Protein AF-A0A6L6LVX8-F1 (afdb_monomer)

Solvent-accessible surface area (backbone atoms only — not comparable to full-atom values): 6016 Å² total; per-residue (Å²): 134,91,86,81,83,89,82,77,94,57,71,46,79,44,83,32,92,91,44,80,45,81,44,45,68,70,41,62,38,34,38,32,33,71,98,57,55,35,41,45,28,31,28,74,44,80,58,96,63,33,35,34,30,42,29,83,90,42,101,53,65,44,79,44,50,58,94,37,55,61,38,75,38,85,58,87,64,86,96,63,67,55,66,52,93,54,71,72,57,55,65,60,62,79,76,113

Organism: NCBI:txid1550024

Mean predicted aligned error: 9.05 Å

Nearest PDB structures (foldseek):
  6kco-assembly3_E  TM=7.220E-01  e=4.877E-02  Drosophila melanogaster
  8a3y-assembly1_Z  TM=5.932E-01  e=6.166E-02  Homo sapiens
  1b7t-assembly1_A  TM=6.328E-01  e=1.991E-01  Argopecten irradians
  1dfl-assembly2_B  TM=6.117E-01  e=1.670E-01  Argopecten irradians
  2w4t-assembly1_C  TM=6.100E-01  e=1.670E-01  Argopecten irradians

Sequence (96 aa):
MLNYKLVVERTLHIETPRGLALLSVGDEVFLKLHGYGWLFGTIIAFGHDTMLVAGHDLDKSKRVAYRWITDVRDTAPDGETWNKVGDVEQAAKENQ

Secondary structure (DSSP, 8-state):
----------PEEEEETTEEEEE-TT-EEEEEETTS-EEEEEEEEE-SSEEEEEETT-SSPEEEEGGGEEEEESSPPTTPPBS-TTHHHHHHHTT-

Foldseek 3Di:
DDDDDDDDFDWDWAQEPVGIDTDTQQAWKWFDFAVDFIFTFGFHDDDPQWTWGDGPPDPGIDIGGSVGTHDMDSDDDPPGDHPDDPVVVVVVVVVD

Radius of gyration: 14.43 Å; Cα contacts (8 Å, |Δi|>4): 157; chains: 1; bounding box: 41×38×38 Å

pLDDT: mean 76.87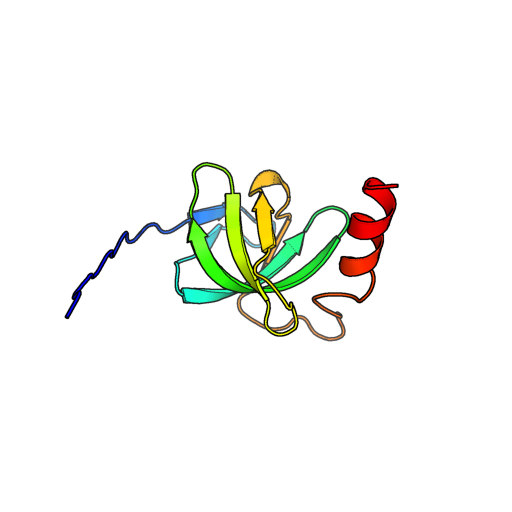, std 17.45, range [30.55, 92.38]

Structure (mmCIF, N/CA/C/O backbone):
data_AF-A0A6L6LVX8-F1
#
_entry.id   AF-A0A6L6LVX8-F1
#
loop_
_atom_site.group_PDB
_atom_site.id
_atom_site.type_symbol
_atom_site.label_atom_id
_atom_site.label_alt_id
_atom_site.label_comp_id
_atom_site.label_asym_id
_atom_site.label_entity_id
_atom_site.label_seq_id
_atom_site.pdbx_PDB_ins_code
_atom_site.Cartn_x
_atom_site.Cartn_y
_atom_site.Cartn_z
_atom_site.occupancy
_atom_site.B_iso_or_equiv
_atom_site.auth_seq_id
_atom_site.auth_comp_id
_atom_site.auth_asym_id
_atom_site.auth_atom_id
_atom_site.pdbx_PDB_model_num
ATOM 1 N N . MET A 1 1 ? 9.860 -18.794 -26.634 1.00 41.22 1 MET A N 1
ATOM 2 C CA . MET A 1 1 ? 8.855 -17.763 -26.301 1.00 41.22 1 MET A CA 1
ATOM 3 C C . MET A 1 1 ? 8.152 -18.227 -25.037 1.00 41.22 1 MET A C 1
ATOM 5 O O . MET A 1 1 ? 7.481 -19.249 -25.096 1.00 41.22 1 MET A O 1
ATOM 9 N N . LEU A 1 2 ? 8.398 -17.593 -23.888 1.00 30.55 2 LEU A N 1
ATOM 10 C CA . LEU A 1 2 ? 7.694 -17.950 -22.654 1.00 30.55 2 LEU A C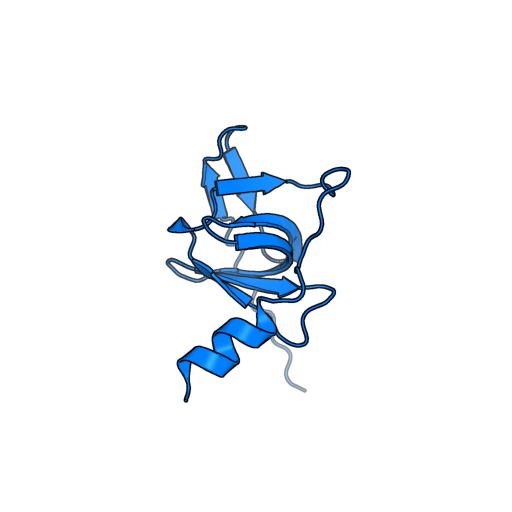A 1
ATOM 11 C C . LEU A 1 2 ? 6.379 -17.165 -22.621 1.00 30.55 2 LEU A C 1
ATOM 13 O O . LEU A 1 2 ? 6.402 -15.949 -22.479 1.00 30.55 2 LEU A O 1
ATOM 17 N N . ASN A 1 3 ? 5.257 -17.864 -22.778 1.00 43.53 3 ASN A N 1
ATOM 18 C CA . ASN A 1 3 ? 3.936 -17.329 -22.473 1.00 43.53 3 ASN A CA 1
ATOM 19 C C . ASN A 1 3 ? 3.566 -17.802 -21.072 1.00 43.53 3 ASN A C 1
ATOM 21 O O . ASN A 1 3 ? 3.358 -18.993 -20.851 1.00 43.53 3 ASN A O 1
ATOM 25 N N . TYR A 1 4 ? 3.500 -16.868 -20.133 1.00 41.25 4 TYR A N 1
ATOM 26 C CA . TYR A 1 4 ? 2.962 -17.097 -18.802 1.00 41.25 4 TYR A CA 1
ATOM 27 C C . TYR A 1 4 ? 1.828 -16.105 -18.563 1.00 41.25 4 TYR A C 1
ATOM 29 O O . TYR A 1 4 ? 1.918 -14.932 -18.917 1.00 41.25 4 TYR A O 1
ATOM 37 N N . LYS A 1 5 ? 0.748 -16.586 -17.951 1.00 46.38 5 LYS A N 1
ATOM 38 C CA . LYS A 1 5 ? -0.327 -15.754 -17.421 1.00 46.38 5 LYS A CA 1
ATOM 39 C C . LYS A 1 5 ? -0.655 -16.291 -16.036 1.00 46.38 5 LYS A C 1
ATOM 41 O O . LYS A 1 5 ? -1.373 -17.276 -15.904 1.00 46.38 5 LYS A O 1
ATOM 46 N N . LEU A 1 6 ? -0.073 -15.674 -15.014 1.00 42.44 6 LEU A N 1
ATOM 47 C CA . LEU A 1 6 ? -0.462 -15.920 -13.633 1.00 42.44 6 LEU A CA 1
ATOM 48 C C . LEU A 1 6 ? -1.515 -14.871 -13.269 1.00 42.44 6 LEU A C 1
ATOM 50 O O . LEU A 1 6 ? -1.169 -13.742 -12.939 1.00 42.44 6 LEU A O 1
ATOM 54 N N . VAL A 1 7 ? -2.795 -15.234 -13.375 1.00 50.22 7 VAL A N 1
ATOM 55 C CA . VAL A 1 7 ? -3.882 -14.457 -12.767 1.00 50.22 7 VAL A CA 1
ATOM 56 C C . VAL A 1 7 ? -4.220 -15.129 -11.454 1.00 50.22 7 VAL A C 1
ATOM 58 O O . VAL A 1 7 ? -4.811 -16.204 -11.428 1.00 50.22 7 VAL A O 1
ATOM 61 N N . VAL A 1 8 ? -3.815 -14.498 -10.363 1.00 54.03 8 VAL A N 1
ATOM 62 C CA . VAL A 1 8 ? -4.388 -14.763 -9.052 1.00 54.03 8 VAL A CA 1
ATOM 63 C C . VAL A 1 8 ? -5.233 -13.535 -8.746 1.00 54.03 8 VAL A C 1
ATOM 65 O O . VAL A 1 8 ? -4.702 -12.512 -8.323 1.00 54.03 8 VAL A O 1
ATOM 68 N N . GLU A 1 9 ? -6.536 -13.618 -9.023 1.00 54.12 9 GLU A N 1
ATOM 69 C CA . GLU A 1 9 ? -7.526 -12.653 -8.534 1.00 54.12 9 GLU A CA 1
ATOM 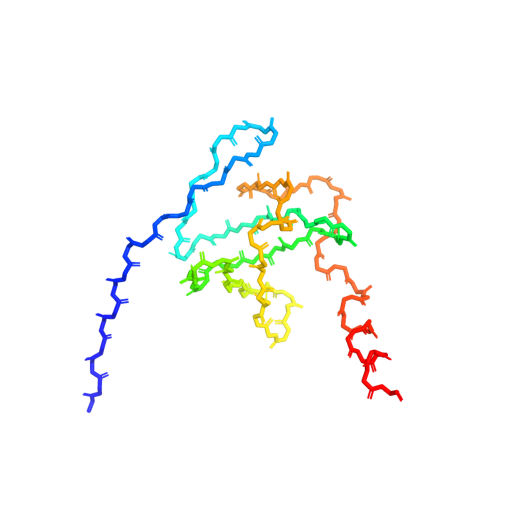70 C C . GLU A 1 9 ? -7.589 -12.790 -7.009 1.00 54.12 9 GLU A C 1
ATOM 72 O O . GLU A 1 9 ? -8.367 -13.559 -6.449 1.00 54.12 9 GLU A O 1
ATOM 77 N N . ARG A 1 10 ? -6.672 -12.116 -6.318 1.00 71.00 10 ARG A N 1
ATOM 78 C CA . ARG A 1 10 ? -6.761 -11.898 -4.879 1.00 71.00 10 ARG A CA 1
ATOM 79 C C . ARG A 1 10 ? -7.173 -10.460 -4.694 1.00 71.00 10 ARG A C 1
ATOM 81 O O . ARG A 1 10 ? -6.403 -9.564 -5.008 1.00 71.00 10 ARG A O 1
ATOM 88 N N . THR A 1 11 ? -8.384 -10.273 -4.209 1.00 80.81 11 THR A N 1
ATOM 89 C CA . THR A 1 11 ? -8.858 -8.996 -3.701 1.00 80.81 11 THR A CA 1
ATOM 90 C C . THR A 1 11 ? -8.542 -8.932 -2.213 1.00 80.81 11 THR A C 1
ATOM 92 O O . THR A 1 11 ? -8.747 -9.902 -1.478 1.00 80.81 11 THR A O 1
ATOM 95 N N . LEU A 1 12 ? -8.001 -7.807 -1.769 1.00 86.38 12 LEU A N 1
ATOM 96 C CA . LEU A 1 12 ? -7.717 -7.523 -0.374 1.00 86.38 12 LEU A CA 1
ATOM 97 C C . LEU A 1 12 ? -8.819 -6.622 0.178 1.00 86.38 12 LEU A C 1
ATOM 99 O O . LEU A 1 12 ? -9.072 -5.543 -0.349 1.00 86.38 12 LEU A O 1
ATOM 103 N N . HIS A 1 13 ? -9.436 -7.063 1.267 1.00 89.62 13 HIS A N 1
ATOM 104 C CA . HIS A 1 13 ? -10.373 -6.260 2.038 1.00 89.62 13 HIS A CA 1
ATOM 105 C C . HIS A 1 13 ? -9.624 -5.565 3.177 1.00 89.62 13 HIS A C 1
ATOM 107 O O . HIS A 1 13 ? -8.984 -6.239 3.987 1.00 89.62 13 HIS A O 1
ATOM 113 N N . ILE A 1 14 ? -9.706 -4.237 3.247 1.00 86.69 14 ILE A N 1
ATOM 114 C CA . ILE A 1 14 ? -9.137 -3.443 4.341 1.00 86.69 14 ILE A CA 1
ATOM 115 C C . ILE A 1 14 ? -10.253 -2.629 4.983 1.00 86.69 14 ILE A C 1
ATOM 117 O O . ILE A 1 14 ? -10.920 -1.845 4.314 1.00 86.69 14 ILE A O 1
ATOM 121 N N . GLU A 1 15 ? -10.438 -2.780 6.291 1.00 87.44 15 GLU A N 1
ATOM 122 C CA . GLU A 1 15 ? -11.278 -1.865 7.058 1.00 87.44 15 GLU A CA 1
ATOM 123 C C . GLU A 1 15 ? -10.507 -0.575 7.341 1.00 87.44 15 GLU A C 1
ATOM 125 O O . GLU A 1 15 ? -9.413 -0.585 7.906 1.00 87.44 15 GLU A O 1
ATOM 130 N N . THR A 1 16 ? -11.088 0.547 6.934 1.00 85.44 16 THR A N 1
ATOM 131 C CA . THR A 1 16 ? -10.560 1.893 7.161 1.00 85.44 16 THR A CA 1
ATOM 132 C C . THR A 1 16 ? -11.571 2.708 7.970 1.00 85.44 16 THR A C 1
ATOM 134 O O . THR A 1 16 ? -12.747 2.337 8.037 1.00 85.44 16 THR A O 1
ATOM 137 N N . PRO A 1 17 ? -11.188 3.871 8.525 1.00 86.44 17 PRO A N 1
ATOM 138 C CA . PRO A 1 17 ? -12.138 4.778 9.173 1.00 86.44 17 PRO A CA 1
ATOM 139 C C . PRO A 1 17 ? -13.299 5.233 8.271 1.00 86.44 17 PRO A C 1
ATOM 141 O O . PRO A 1 17 ? -14.306 5.721 8.778 1.00 86.44 17 PRO A O 1
ATOM 144 N N . ARG A 1 18 ? -13.172 5.095 6.943 1.00 82.25 18 ARG A N 1
ATOM 145 C CA . ARG A 1 18 ? -14.207 5.453 5.958 1.00 82.25 18 ARG A CA 1
ATOM 146 C C . ARG A 1 18 ? -15.083 4.270 5.544 1.00 82.25 18 ARG A C 1
ATOM 148 O O . ARG A 1 18 ? -16.017 4.461 4.771 1.00 82.25 18 ARG A O 1
ATOM 155 N N . GLY A 1 19 ? -14.787 3.072 6.041 1.00 87.00 19 GLY A N 1
ATOM 156 C CA . GLY A 1 19 ? -15.452 1.831 5.664 1.00 87.00 19 GLY A CA 1
ATOM 157 C C . GLY A 1 19 ? -14.504 0.832 5.006 1.00 87.00 19 GLY A C 1
ATOM 158 O O . GLY A 1 19 ? -13.281 0.909 5.141 1.00 87.00 19 GLY A O 1
ATOM 159 N N . LEU A 1 20 ? -15.093 -0.135 4.310 1.00 8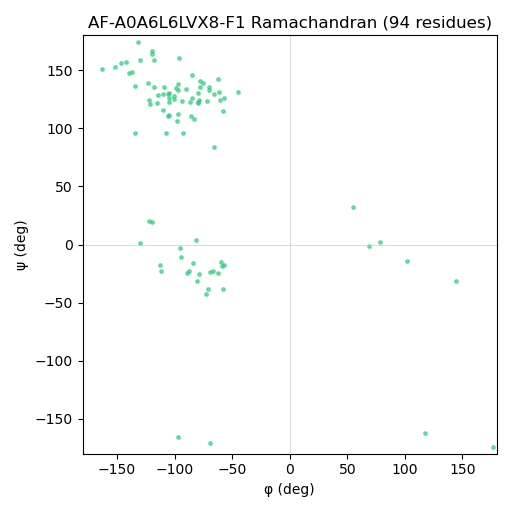7.31 20 LEU A N 1
ATOM 160 C CA . LEU A 1 20 ? -14.370 -1.218 3.657 1.00 87.31 20 LEU A CA 1
ATOM 161 C C . LEU A 1 20 ? -13.778 -0.751 2.320 1.00 87.31 20 LEU A C 1
ATOM 163 O O . LEU A 1 20 ? -14.521 -0.341 1.431 1.00 87.31 20 LEU A O 1
ATOM 167 N N . ALA A 1 21 ? -12.461 -0.866 2.169 1.00 89.00 21 ALA A N 1
ATOM 168 C CA . ALA A 1 21 ? -11.762 -0.719 0.899 1.00 89.00 21 ALA A CA 1
ATOM 169 C C . ALA A 1 21 ? -11.508 -2.103 0.282 1.00 89.00 21 ALA A C 1
ATOM 171 O O . ALA A 1 21 ? -11.044 -3.022 0.966 1.00 89.00 21 ALA A O 1
ATOM 172 N N . LEU A 1 22 ? -11.811 -2.242 -1.008 1.00 91.12 22 LEU A N 1
ATOM 173 C CA . LEU A 1 22 ? -11.579 -3.450 -1.794 1.00 91.12 22 LEU A CA 1
ATOM 174 C C . LEU A 1 22 ? -10.459 -3.174 -2.791 1.00 91.12 22 LEU A C 1
ATOM 176 O O . LEU A 1 22 ? -10.632 -2.344 -3.675 1.00 91.12 22 LEU A O 1
ATOM 180 N N . LEU A 1 23 ? -9.333 -3.866 -2.647 1.00 90.62 23 LEU A N 1
ATOM 181 C CA . LEU A 1 23 ? -8.129 -3.604 -3.430 1.00 90.62 23 LEU A CA 1
ATOM 182 C C . LEU A 1 23 ? -7.741 -4.807 -4.280 1.00 90.62 23 LEU A C 1
ATOM 184 O O . LEU A 1 23 ? -7.682 -5.932 -3.785 1.00 90.62 23 LEU A O 1
ATOM 188 N N . SER A 1 24 ? -7.399 -4.560 -5.534 1.00 91.44 24 SER A N 1
ATOM 189 C CA . SER A 1 24 ? -6.966 -5.551 -6.515 1.00 91.44 24 SER A CA 1
ATOM 190 C C . SER A 1 24 ? -5.543 -5.274 -6.988 1.00 91.44 24 SER A C 1
ATOM 192 O O . SER A 1 24 ? -5.024 -4.161 -6.905 1.00 91.44 24 SER A O 1
ATOM 194 N N . VAL A 1 25 ? -4.885 -6.307 -7.515 1.00 91.06 25 VAL A N 1
ATOM 195 C CA . VAL A 1 25 ? -3.629 -6.111 -8.246 1.00 91.06 25 VAL A CA 1
ATOM 196 C C . VAL A 1 25 ? -3.929 -5.316 -9.515 1.00 91.06 25 VAL A C 1
ATOM 198 O O . VAL A 1 25 ? -4.810 -5.696 -10.282 1.00 91.06 25 VAL A O 1
ATOM 201 N N . GLY A 1 26 ? -3.168 -4.251 -9.744 1.00 89.00 26 GLY A N 1
ATOM 202 C CA . GLY A 1 26 ? -3.364 -3.299 -10.833 1.00 89.00 26 GLY A CA 1
ATOM 203 C C . GLY A 1 26 ? -4.036 -1.997 -10.404 1.00 89.00 26 GLY A C 1
ATOM 204 O O . GLY A 1 26 ? -3.950 -1.030 -11.155 1.00 89.00 26 GLY A O 1
ATOM 205 N N . ASP A 1 27 ? -4.633 -1.938 -9.211 1.00 90.62 27 ASP A N 1
ATOM 206 C CA . ASP A 1 27 ? -5.279 -0.717 -8.730 1.00 90.62 27 ASP A CA 1
ATOM 207 C C . ASP A 1 27 ? -4.238 0.359 -8.402 1.00 90.62 27 ASP A C 1
ATOM 209 O O . ASP A 1 27 ? -3.213 0.092 -7.759 1.00 90.62 27 ASP A O 1
ATOM 213 N N . GLU A 1 28 ? -4.519 1.588 -8.827 1.00 91.19 28 GLU A N 1
ATOM 214 C CA . GLU A 1 28 ? -3.845 2.785 -8.334 1.00 91.19 28 GLU A CA 1
ATOM 215 C C . GLU A 1 28 ? -4.447 3.186 -6.990 1.00 91.19 28 GLU A C 1
ATOM 217 O O . GLU A 1 28 ? -5.665 3.276 -6.843 1.00 91.19 28 GLU A O 1
ATOM 222 N N . VAL A 1 29 ? -3.592 3.422 -5.996 1.00 91.00 29 VAL A N 1
ATOM 223 C CA . VAL A 1 29 ? -4.031 3.668 -4.621 1.00 91.00 29 VAL A CA 1
ATOM 224 C C . VAL A 1 29 ? -3.239 4.773 -3.943 1.00 91.00 29 VAL A C 1
ATOM 226 O O . VAL A 1 29 ? -2.026 4.915 -4.128 1.00 91.00 29 VAL A O 1
ATOM 229 N N . PHE A 1 30 ? -3.929 5.496 -3.062 1.00 92.00 30 PHE A N 1
ATOM 230 C CA . PHE A 1 30 ? -3.329 6.365 -2.059 1.00 92.00 30 PHE A CA 1
ATOM 231 C C . PHE A 1 30 ? -3.451 5.690 -0.691 1.00 92.00 30 PHE A C 1
ATOM 233 O O . PHE A 1 30 ? -4.544 5.570 -0.137 1.00 92.00 30 PHE A O 1
ATOM 240 N N . LEU A 1 31 ? -2.324 5.248 -0.134 1.00 91.75 31 LEU A N 1
ATOM 241 C CA . LEU A 1 31 ? -2.259 4.576 1.165 1.00 91.75 31 LEU A CA 1
ATOM 242 C C . LEU A 1 31 ? -1.690 5.524 2.218 1.00 91.75 31 LEU A C 1
ATOM 244 O O . LEU A 1 31 ? -0.559 6.001 2.089 1.00 91.75 31 LEU A O 1
ATOM 248 N N . LYS A 1 32 ? -2.435 5.762 3.299 1.00 90.94 32 LYS A N 1
ATOM 249 C CA . LYS A 1 32 ? -1.880 6.405 4.491 1.00 90.94 32 LYS A CA 1
ATOM 250 C C . LYS A 1 32 ? -1.236 5.344 5.363 1.00 90.94 32 LYS A C 1
ATOM 252 O O . LYS A 1 32 ? -1.880 4.363 5.733 1.00 90.94 32 LYS A O 1
ATOM 257 N N . LEU A 1 33 ? 0.029 5.560 5.703 1.00 88.44 33 LEU A N 1
ATO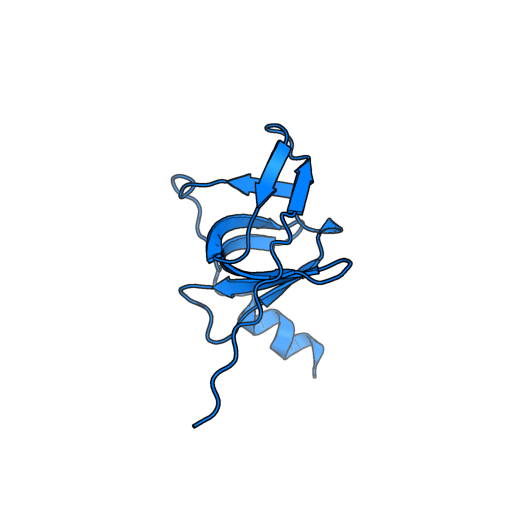M 258 C CA . LEU A 1 33 ? 0.803 4.636 6.517 1.00 88.44 33 LEU A CA 1
ATOM 259 C C . LEU A 1 33 ? 1.061 5.225 7.910 1.00 88.44 33 LEU A C 1
ATOM 261 O O . LEU A 1 33 ? 1.417 6.396 8.053 1.00 88.44 33 LEU A O 1
ATOM 265 N N . HIS A 1 34 ? 0.882 4.417 8.952 1.00 85.12 34 HIS A N 1
ATOM 266 C CA . HIS A 1 34 ? 1.153 4.804 10.334 1.00 85.12 34 HIS A CA 1
ATOM 267 C C . HIS A 1 34 ? 2.630 5.185 10.514 1.00 85.12 34 HIS A C 1
ATOM 269 O O . HIS A 1 34 ? 3.511 4.373 10.248 1.00 85.12 34 HIS A O 1
ATOM 275 N N . GLY A 1 35 ? 2.903 6.396 11.009 1.00 77.94 35 GLY A N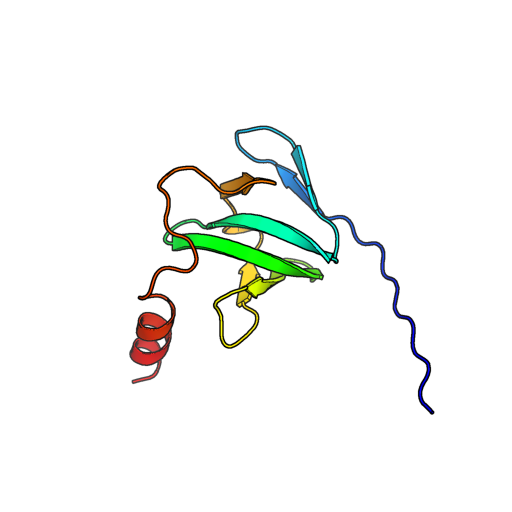 1
ATOM 276 C CA . GLY A 1 35 ? 4.271 6.898 11.202 1.00 77.94 35 GLY A CA 1
ATOM 277 C C . GLY A 1 35 ? 4.958 7.393 9.923 1.00 77.94 35 GLY A C 1
ATOM 278 O O . GLY A 1 35 ? 6.099 7.835 9.995 1.00 77.94 35 GLY A O 1
ATOM 279 N N . TYR A 1 36 ? 4.264 7.375 8.781 1.00 76.25 36 TYR A N 1
ATOM 280 C CA . TYR A 1 36 ? 4.789 7.798 7.484 1.00 76.25 36 TYR A CA 1
ATOM 281 C C . TYR A 1 36 ? 3.826 8.761 6.759 1.00 76.25 36 TYR A C 1
ATOM 283 O O . TYR A 1 36 ? 2.709 9.077 7.199 1.00 76.25 36 TYR A O 1
ATOM 291 N N . GLY A 1 37 ? 4.294 9.286 5.627 1.00 81.44 37 GLY A N 1
ATOM 292 C CA . GLY A 1 37 ? 3.481 10.072 4.703 1.00 81.44 37 GLY A CA 1
ATOM 293 C C . GLY A 1 37 ? 2.423 9.241 3.971 1.00 81.44 37 GLY A C 1
ATOM 294 O O . GLY A 1 37 ? 2.163 8.080 4.286 1.00 81.44 37 GLY A O 1
ATOM 295 N N . TRP A 1 38 ? 1.792 9.868 2.984 1.00 88.19 38 TRP A N 1
ATOM 296 C CA . TRP A 1 38 ? 0.984 9.150 2.004 1.00 88.19 38 TRP A CA 1
ATOM 297 C C . TRP A 1 38 ? 1.897 8.428 1.008 1.00 88.19 38 TRP A C 1
ATOM 299 O O . TRP A 1 38 ? 2.906 8.985 0.577 1.00 88.19 38 TRP A O 1
ATOM 309 N N . LEU A 1 39 ? 1.542 7.203 0.642 1.00 88.88 39 LEU A N 1
ATOM 310 C CA . LEU A 1 39 ? 2.149 6.445 -0.446 1.00 88.88 39 LEU A CA 1
ATOM 311 C C . LEU A 1 39 ? 1.179 6.456 -1.626 1.00 88.88 39 LEU A C 1
ATOM 313 O O . LEU A 1 39 ? 0.027 6.064 -1.461 1.00 88.88 39 LEU A O 1
ATOM 317 N N . PHE A 1 40 ? 1.655 6.876 -2.795 1.00 89.94 40 PHE A N 1
ATOM 318 C CA . PHE A 1 40 ? 0.902 6.786 -4.044 1.00 89.94 40 PHE A CA 1
ATOM 319 C C . PHE A 1 40 ? 1.595 5.823 -5.002 1.00 89.94 40 PHE A C 1
ATOM 321 O O . PHE A 1 40 ? 2.800 5.958 -5.253 1.00 89.94 40 PHE A O 1
ATOM 328 N N . GLY A 1 41 ? 0.840 4.865 -5.533 1.00 90.25 41 GLY A N 1
ATOM 329 C CA . GLY A 1 41 ? 1.349 3.923 -6.517 1.00 90.25 41 GLY A CA 1
ATOM 330 C C . GLY A 1 41 ? 0.349 2.852 -6.928 1.00 90.25 41 GLY A C 1
ATOM 331 O O . GLY A 1 41 ? -0.802 2.853 -6.501 1.00 90.25 41 GLY A O 1
ATOM 332 N N . THR A 1 42 ? 0.826 1.912 -7.737 1.00 91.50 42 THR A N 1
ATOM 333 C CA . THR A 1 42 ? 0.048 0.778 -8.242 1.00 91.50 42 THR A CA 1
ATOM 334 C C . THR A 1 42 ? 0.326 -0.476 -7.423 1.00 91.50 42 THR A C 1
ATOM 336 O O . THR A 1 42 ? 1.487 -0.814 -7.160 1.00 91.50 42 THR A O 1
ATOM 339 N N . ILE A 1 43 ? -0.716 -1.214 -7.046 1.00 91.44 43 ILE A N 1
ATOM 340 C CA . ILE A 1 43 ? -0.570 -2.521 -6.398 1.00 91.44 43 ILE A CA 1
ATOM 341 C C . ILE A 1 43 ? -0.089 -3.540 -7.430 1.00 91.44 43 ILE A C 1
ATOM 343 O O . ILE A 1 43 ? -0.756 -3.778 -8.431 1.00 91.44 43 ILE A O 1
ATOM 347 N N . ILE A 1 44 ? 1.041 -4.197 -7.173 1.00 91.06 44 ILE A N 1
ATOM 348 C CA . ILE A 1 44 ? 1.616 -5.178 -8.112 1.00 91.06 44 ILE A CA 1
ATOM 349 C C . ILE A 1 44 ? 1.588 -6.616 -7.587 1.00 91.06 44 ILE A C 1
ATOM 351 O O . ILE A 1 44 ? 1.718 -7.551 -8.374 1.00 91.06 44 ILE A O 1
ATOM 355 N N . ALA A 1 45 ? 1.415 -6.817 -6.275 1.00 89.62 45 ALA A N 1
ATOM 356 C CA . ALA A 1 45 ? 1.255 -8.148 -5.692 1.00 89.62 45 ALA A CA 1
ATOM 357 C C . ALA A 1 45 ? 0.671 -8.112 -4.273 1.00 89.62 45 ALA A C 1
ATOM 359 O O . ALA A 1 45 ? 0.967 -7.207 -3.490 1.00 89.62 45 ALA A O 1
ATOM 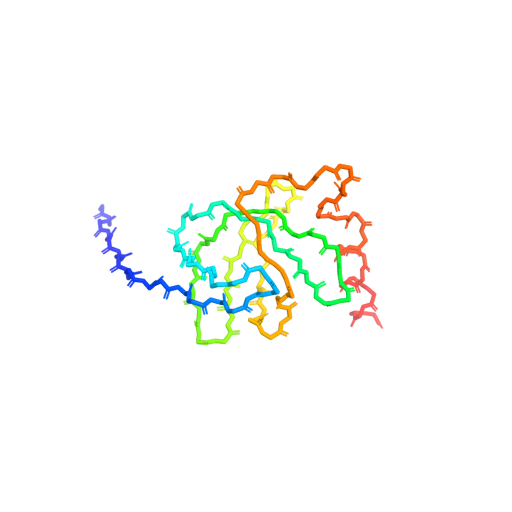360 N N . PHE A 1 46 ? -0.044 -9.180 -3.910 1.00 89.88 46 PHE A N 1
ATOM 361 C CA . PHE A 1 46 ? -0.461 -9.471 -2.538 1.00 89.88 46 PHE A CA 1
ATOM 362 C C . PHE A 1 46 ? 0.296 -10.675 -1.970 1.00 89.88 46 PHE A C 1
ATOM 364 O O . PHE A 1 46 ? 0.349 -11.745 -2.578 1.00 89.88 46 PHE A O 1
ATOM 371 N N . GLY A 1 47 ? 0.865 -10.495 -0.783 1.00 86.06 47 GLY A N 1
ATOM 372 C CA . GLY A 1 47 ? 1.383 -11.555 0.075 1.00 86.06 47 GLY A CA 1
ATOM 373 C C . GLY A 1 47 ? 0.368 -11.949 1.150 1.00 86.06 47 GLY A C 1
ATOM 374 O O . GLY A 1 47 ? -0.807 -11.614 1.067 1.00 86.06 47 GLY A O 1
ATOM 375 N N . HIS A 1 48 ? 0.825 -12.684 2.163 1.00 85.56 48 HIS A N 1
ATOM 376 C CA . HIS A 1 48 ? -0.031 -13.111 3.275 1.00 85.56 48 HIS A CA 1
ATOM 377 C C . HIS A 1 48 ? -0.381 -11.957 4.231 1.00 85.56 48 HIS A C 1
ATOM 379 O O . HIS A 1 48 ? -1.519 -11.827 4.661 1.00 85.56 48 HIS A O 1
ATOM 385 N N . ASP A 1 49 ? 0.599 -11.113 4.555 1.00 86.12 49 ASP A N 1
ATOM 386 C CA . ASP A 1 49 ? 0.510 -10.026 5.542 1.00 86.12 49 ASP A CA 1
ATOM 387 C C . ASP A 1 49 ? 1.011 -8.673 5.000 1.00 86.12 49 ASP A C 1
ATOM 389 O O . ASP A 1 49 ? 1.054 -7.660 5.706 1.00 86.12 49 ASP A O 1
ATOM 393 N N . THR A 1 50 ? 1.416 -8.661 3.731 1.00 89.94 50 THR A N 1
ATOM 394 C CA . THR A 1 50 ? 2.005 -7.505 3.059 1.00 89.94 50 THR A CA 1
ATOM 395 C C . THR A 1 50 ? 1.546 -7.416 1.612 1.00 89.94 50 THR A C 1
ATOM 397 O O . THR A 1 50 ? 1.258 -8.443 1.005 1.00 89.94 50 THR A O 1
ATOM 400 N N . MET A 1 51 ? 1.601 -6.228 1.015 1.00 91.25 51 MET A N 1
ATOM 401 C CA . MET A 1 51 ? 1.524 -6.028 -0.435 1.00 91.25 51 MET A CA 1
ATOM 402 C C . MET A 1 51 ? 2.777 -5.355 -0.986 1.00 91.25 51 MET A C 1
ATOM 404 O O . MET A 1 51 ? 3.559 -4.768 -0.236 1.00 91.25 51 MET A O 1
ATOM 408 N N . LEU A 1 52 ? 2.953 -5.432 -2.302 1.00 90.94 52 LEU A N 1
ATOM 409 C CA . LEU A 1 52 ? 3.939 -4.649 -3.036 1.00 90.94 52 LEU A CA 1
ATOM 410 C C . LEU A 1 52 ? 3.232 -3.541 -3.814 1.00 90.94 52 LEU A C 1
ATOM 412 O O . LEU A 1 52 ? 2.293 -3.813 -4.562 1.00 90.94 52 LEU A O 1
ATOM 416 N N . VAL A 1 53 ? 3.724 -2.315 -3.653 1.00 91.06 53 VAL A N 1
ATOM 417 C CA . VAL A 1 53 ? 3.230 -1.121 -4.344 1.00 91.06 53 VAL A CA 1
ATOM 418 C C . VAL A 1 53 ? 4.378 -0.501 -5.129 1.00 91.06 53 VAL A C 1
ATOM 420 O O . VAL A 1 53 ? 5.414 -0.156 -4.554 1.00 91.06 53 VAL A O 1
ATOM 423 N N . ALA A 1 54 ? 4.217 -0.378 -6.441 1.00 89.06 54 ALA A N 1
ATOM 424 C CA . ALA A 1 54 ? 5.130 0.374 -7.291 1.00 89.06 54 ALA A CA 1
ATOM 425 C C . ALA A 1 54 ? 4.745 1.855 -7.219 1.00 89.06 54 ALA A C 1
ATOM 427 O O . ALA A 1 54 ? 3.689 2.240 -7.710 1.00 89.06 54 ALA A O 1
ATOM 428 N N . GLY A 1 55 ? 5.560 2.669 -6.545 1.00 81.06 55 GLY A N 1
ATOM 429 C CA . GLY A 1 55 ? 5.286 4.100 -6.431 1.00 81.06 55 GLY A CA 1
ATOM 430 C C . GLY A 1 55 ? 5.661 4.841 -7.704 1.00 81.06 55 GLY A C 1
ATOM 431 O O . GLY A 1 55 ? 6.703 4.559 -8.287 1.00 81.06 55 GLY A O 1
ATOM 432 N N . HIS A 1 56 ? 4.834 5.809 -8.095 1.00 69.56 56 HIS A N 1
ATOM 433 C CA . HIS A 1 56 ? 5.045 6.602 -9.311 1.00 69.56 56 HIS A CA 1
ATOM 434 C C . HIS A 1 56 ? 6.346 7.435 -9.280 1.00 69.56 56 HIS A C 1
ATOM 436 O O . HIS A 1 56 ? 6.918 7.696 -10.332 1.00 69.56 56 HIS A O 1
ATOM 442 N N . ASP A 1 57 ? 6.845 7.760 -8.078 1.00 67.88 57 ASP A N 1
ATOM 443 C CA . ASP A 1 57 ? 8.093 8.509 -7.834 1.00 67.88 57 ASP A CA 1
ATOM 444 C C . ASP A 1 57 ? 9.124 7.701 -7.025 1.00 67.88 57 ASP A C 1
ATOM 446 O O . ASP A 1 57 ? 10.004 8.257 -6.366 1.00 67.88 57 ASP A O 1
ATOM 450 N N . LEU A 1 58 ? 8.980 6.376 -6.987 1.00 65.12 58 LEU A N 1
ATOM 451 C CA . LEU A 1 58 ? 9.924 5.508 -6.296 1.00 65.12 58 LEU A CA 1
ATOM 452 C C . LEU A 1 58 ? 10.795 4.792 -7.322 1.00 65.12 58 LEU A C 1
ATOM 454 O O . LEU A 1 58 ? 10.279 4.114 -8.205 1.00 65.12 58 LEU A O 1
ATOM 458 N N . ASP A 1 59 ? 12.114 4.820 -7.128 1.00 65.25 59 ASP A N 1
ATOM 459 C CA . ASP A 1 59 ? 13.052 4.025 -7.937 1.00 65.25 59 ASP A CA 1
ATOM 460 C C . ASP A 1 59 ? 12.763 2.511 -7.861 1.00 65.25 59 ASP A C 1
ATOM 462 O O . ASP A 1 59 ? 13.248 1.726 -8.677 1.00 65.25 59 ASP A O 1
ATOM 466 N N . LYS A 1 60 ? 12.014 2.073 -6.836 1.00 73.12 60 LYS A N 1
ATOM 467 C CA . LYS A 1 60 ? 11.674 0.673 -6.557 1.00 73.12 60 LYS A CA 1
ATOM 468 C C . LYS A 1 60 ? 10.281 0.546 -5.944 1.00 73.12 60 LYS A C 1
ATOM 470 O O . LYS A 1 60 ? 9.794 1.444 -5.264 1.00 73.12 60 LYS A O 1
ATOM 475 N N . SER A 1 61 ? 9.674 -0.631 -6.089 1.00 83.69 61 SER A N 1
ATOM 476 C CA . SER A 1 61 ? 8.461 -0.983 -5.346 1.00 83.69 61 SER A CA 1
ATOM 477 C C . SER A 1 61 ? 8.709 -1.016 -3.834 1.00 83.69 61 SER A C 1
ATOM 479 O O . SER A 1 61 ? 9.737 -1.535 -3.388 1.00 83.69 61 SER A O 1
ATOM 481 N N . LYS A 1 62 ? 7.737 -0.561 -3.042 1.00 85.75 62 LYS A N 1
ATOM 482 C CA . LYS A 1 62 ? 7.730 -0.688 -1.580 1.00 85.75 62 LYS A CA 1
ATOM 483 C C . LYS A 1 62 ? 6.899 -1.886 -1.142 1.00 85.75 62 LYS A C 1
ATOM 485 O O . LYS A 1 62 ? 5.799 -2.115 -1.641 1.00 85.75 62 LYS A O 1
ATOM 490 N N . ARG A 1 63 ? 7.416 -2.621 -0.157 1.00 88.88 63 ARG A N 1
ATOM 491 C CA . ARG A 1 63 ? 6.650 -3.627 0.581 1.00 88.88 63 ARG A C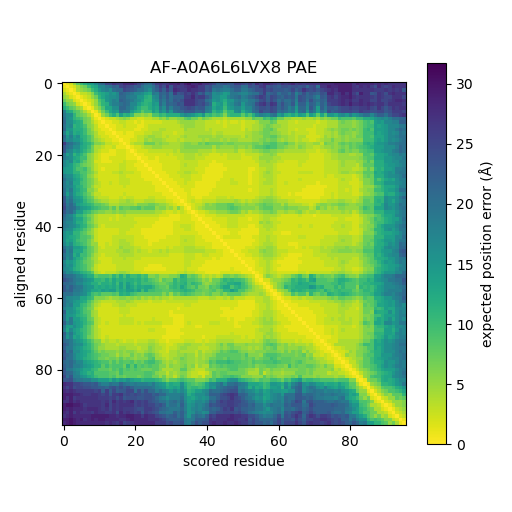A 1
ATOM 492 C C . ARG A 1 63 ? 5.921 -2.946 1.734 1.00 88.88 63 ARG A C 1
ATOM 494 O O . ARG A 1 63 ? 6.557 -2.318 2.574 1.00 88.88 63 ARG A O 1
ATOM 501 N N . VAL A 1 64 ? 4.603 -3.085 1.771 1.00 89.56 64 VAL A N 1
ATOM 502 C CA . VAL A 1 64 ? 3.720 -2.458 2.759 1.00 89.56 64 VAL A CA 1
ATOM 503 C C . VAL A 1 64 ? 3.064 -3.550 3.588 1.00 89.56 64 VAL A C 1
ATOM 505 O O . VAL A 1 64 ? 2.387 -4.413 3.037 1.00 89.56 64 VAL A O 1
ATOM 508 N N . ALA A 1 65 ? 3.251 -3.524 4.906 1.00 90.25 65 ALA A N 1
ATOM 509 C CA . ALA A 1 65 ? 2.529 -4.415 5.809 1.00 90.25 65 ALA A CA 1
ATOM 510 C C . ALA A 1 65 ? 1.100 -3.914 6.034 1.00 90.25 65 ALA A C 1
ATOM 512 O O . ALA A 1 65 ? 0.906 -2.727 6.295 1.00 90.25 65 ALA A O 1
ATOM 513 N N . TYR A 1 66 ? 0.109 -4.811 5.996 1.00 89.38 66 TYR A N 1
ATOM 514 C CA . TYR A 1 66 ? -1.303 -4.418 6.119 1.00 89.38 66 TYR A CA 1
ATOM 515 C C . TYR A 1 66 ? -1.593 -3.678 7.424 1.00 89.38 66 TYR A C 1
ATOM 517 O O . TYR A 1 66 ? -2.287 -2.669 7.424 1.00 89.38 66 TYR A O 1
ATOM 525 N N . ARG A 1 67 ? -0.960 -4.110 8.521 1.00 89.50 67 ARG A N 1
ATOM 526 C CA . ARG A 1 67 ? -1.075 -3.487 9.851 1.00 89.50 67 ARG A CA 1
ATOM 527 C C . ARG A 1 67 ? -0.630 -2.020 9.922 1.00 89.50 67 ARG A C 1
ATOM 529 O O . ARG A 1 67 ? -0.853 -1.377 10.940 1.00 89.50 67 ARG A O 1
ATOM 536 N N . TRP A 1 68 ? 0.085 -1.519 8.915 1.00 90.00 68 TRP A N 1
ATOM 537 C CA . TRP A 1 68 ? 0.537 -0.127 8.870 1.00 90.00 68 TRP A CA 1
ATOM 538 C C . TRP A 1 68 ? -0.418 0.776 8.101 1.00 90.00 68 TRP A C 1
ATOM 540 O O . TRP A 1 68 ? -0.257 1.989 8.163 1.00 90.00 68 TRP A O 1
ATOM 550 N N . ILE A 1 69 ? -1.392 0.217 7.389 1.00 91.06 69 ILE A N 1
ATOM 551 C CA . ILE A 1 69 ? -2.347 0.984 6.597 1.00 91.06 69 ILE A CA 1
ATOM 552 C C . ILE A 1 69 ? -3.411 1.527 7.541 1.00 91.06 69 ILE A C 1
ATOM 554 O O . ILE A 1 69 ? -4.072 0.764 8.242 1.00 91.06 69 ILE A O 1
ATOM 558 N N . THR A 1 70 ? -3.556 2.847 7.574 1.00 91.69 70 THR A N 1
ATOM 559 C CA . THR A 1 70 ? -4.524 3.528 8.446 1.00 91.69 70 THR A CA 1
ATOM 560 C C . THR A 1 70 ? -5.657 4.191 7.677 1.00 91.69 70 THR A C 1
ATOM 562 O O . THR A 1 70 ? -6.719 4.424 8.246 1.00 91.69 70 THR A O 1
ATOM 565 N N . ASP A 1 71 ? -5.449 4.497 6.398 1.00 92.38 71 ASP A N 1
ATOM 566 C CA . ASP A 1 71 ? -6.471 5.024 5.492 1.00 92.38 71 ASP A CA 1
ATOM 567 C C . ASP A 1 71 ? -6.120 4.609 4.057 1.00 92.38 71 ASP A C 1
ATOM 569 O O . ASP A 1 71 ? -4.943 4.417 3.722 1.00 92.38 71 ASP A O 1
ATOM 573 N N . VAL A 1 72 ? -7.141 4.485 3.216 1.00 91.56 72 VAL A N 1
ATOM 574 C CA . VAL A 1 72 ? -7.017 4.161 1.790 1.00 91.56 72 VAL A CA 1
ATOM 575 C C . VAL A 1 72 ? -7.930 5.098 1.016 1.00 91.56 72 VAL A C 1
ATOM 577 O O . VAL A 1 72 ? -9.059 5.352 1.440 1.00 91.56 72 VAL A O 1
ATOM 580 N N . ARG A 1 73 ? -7.444 5.635 -0.104 1.00 88.69 73 ARG A N 1
ATOM 581 C CA . ARG A 1 73 ? -8.250 6.458 -1.008 1.00 88.69 73 ARG A CA 1
ATOM 582 C C . ARG A 1 73 ? -7.995 6.104 -2.464 1.00 88.69 73 ARG A C 1
ATOM 584 O O . ARG A 1 73 ? -6.865 5.803 -2.846 1.00 88.69 73 ARG A O 1
ATOM 591 N N . ASP A 1 74 ? -9.048 6.264 -3.254 1.00 82.00 74 ASP A N 1
ATOM 592 C CA . ASP A 1 74 ? -9.033 6.046 -4.703 1.00 82.00 74 ASP A CA 1
ATOM 593 C C . ASP A 1 74 ? -8.535 7.286 -5.464 1.00 82.00 74 ASP A C 1
ATOM 595 O O . ASP A 1 74 ? -8.181 7.212 -6.635 1.00 82.00 74 ASP A O 1
ATOM 599 N N . THR A 1 75 ? -8.505 8.45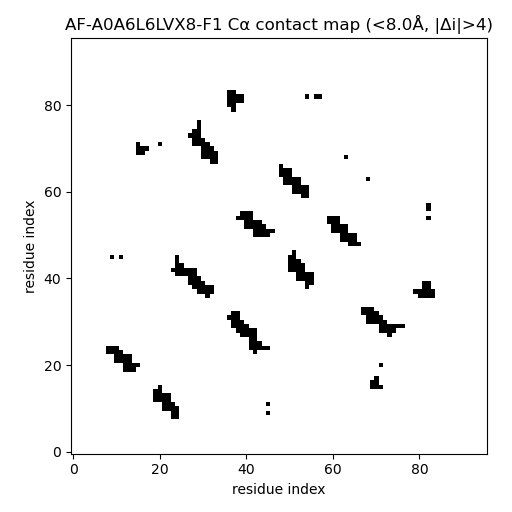3 -4.808 1.00 83.38 75 THR A N 1
ATOM 600 C CA . THR A 1 75 ? -8.120 9.728 -5.424 1.00 83.38 75 THR A CA 1
ATOM 601 C C . THR A 1 75 ? -7.069 10.466 -4.607 1.00 83.38 75 THR A C 1
ATOM 603 O O . THR A 1 75 ? -6.948 10.278 -3.390 1.00 83.38 75 THR A O 1
ATOM 606 N N . ALA A 1 76 ? -6.354 11.368 -5.284 1.00 78.69 76 ALA A N 1
ATOM 607 C CA . ALA A 1 76 ? -5.358 12.229 -4.667 1.00 78.69 76 ALA A CA 1
ATOM 608 C C . ALA A 1 76 ? -5.983 13.051 -3.525 1.00 78.69 76 ALA A C 1
ATOM 610 O O . ALA A 1 76 ? -7.000 13.716 -3.734 1.00 78.69 76 ALA A O 1
ATOM 611 N N . PRO A 1 77 ? -5.418 13.006 -2.308 1.00 81.94 77 PRO A N 1
ATOM 612 C CA . PRO A 1 77 ? -5.815 13.910 -1.241 1.00 81.94 77 PRO A CA 1
ATOM 613 C C . PRO A 1 77 ? -5.348 15.342 -1.540 1.00 81.94 77 PRO A C 1
ATOM 615 O O . PRO A 1 77 ? -4.178 15.561 -1.854 1.00 81.94 77 PRO A O 1
ATOM 618 N N . ASP A 1 78 ? -6.238 16.320 -1.378 1.00 82.44 78 ASP A N 1
ATOM 619 C CA . ASP A 1 78 ? -5.909 17.733 -1.591 1.00 82.44 78 ASP A CA 1
ATOM 620 C C . ASP A 1 78 ? -4.811 18.224 -0.637 1.00 82.44 78 ASP A C 1
ATOM 622 O O . ASP A 1 78 ? -4.889 18.027 0.577 1.00 82.44 78 ASP A O 1
ATOM 626 N N . GLY A 1 79 ? -3.798 18.902 -1.187 1.00 78.69 79 GLY A N 1
ATOM 627 C CA . GLY A 1 79 ? -2.751 19.599 -0.425 1.00 78.69 79 GLY A CA 1
ATOM 628 C C . GLY A 1 79 ? -1.776 18.704 0.351 1.00 78.69 79 GLY A C 1
ATOM 629 O O . GLY A 1 79 ? -0.853 19.212 0.986 1.00 78.69 79 GLY A O 1
ATOM 630 N N . GLU A 1 80 ? -1.951 17.386 0.302 1.00 75.88 80 GLU A N 1
ATOM 631 C CA . GLU A 1 80 ? -1.031 16.425 0.902 1.00 75.88 80 GLU A CA 1
ATOM 632 C C . GLU A 1 80 ? 0.116 16.127 -0.057 1.00 75.88 80 GLU A C 1
ATOM 634 O O . GLU A 1 80 ? -0.059 16.075 -1.266 1.00 75.88 80 GLU A O 1
ATOM 639 N N . THR A 1 81 ? 1.306 15.883 0.477 1.00 76.25 81 THR A N 1
ATOM 640 C CA . THR A 1 81 ? 2.429 15.372 -0.319 1.00 76.25 81 THR A CA 1
ATOM 641 C C . THR A 1 81 ? 2.558 13.871 -0.085 1.00 76.25 81 THR A C 1
ATOM 643 O O . THR A 1 81 ? 2.666 13.425 1.066 1.00 76.25 81 THR A O 1
ATOM 646 N N . TRP A 1 82 ? 2.597 13.101 -1.161 1.00 83.06 82 TRP A N 1
ATOM 647 C CA . TRP A 1 82 ? 2.862 11.665 -1.162 1.00 83.06 82 TRP A CA 1
ATOM 648 C C . TRP A 1 82 ? 4.335 11.388 -1.458 1.00 83.06 82 TRP A C 1
ATOM 650 O O . TRP A 1 82 ? 5.048 12.248 -1.967 1.00 83.06 82 TRP A O 1
ATOM 660 N N . ASN A 1 83 ? 4.802 10.191 -1.100 1.00 79.88 83 ASN A N 1
ATOM 661 C CA . ASN A 1 83 ? 6.162 9.722 -1.367 1.00 79.88 83 ASN A CA 1
ATOM 662 C C . ASN A 1 83 ? 7.251 10.682 -0.832 1.00 79.88 83 ASN A C 1
ATOM 664 O O . ASN A 1 83 ? 8.306 10.805 -1.448 1.00 79.88 83 ASN A O 1
ATOM 668 N N . LYS A 1 84 ? 6.985 11.388 0.288 1.00 67.88 84 LYS A N 1
ATOM 669 C CA . LYS A 1 84 ? 7.844 12.466 0.820 1.00 67.88 84 LYS A CA 1
ATOM 670 C C . LYS A 1 84 ? 9.329 12.076 0.813 1.00 67.88 84 LYS A C 1
ATOM 672 O O . LYS A 1 84 ? 9.725 11.032 1.334 1.00 67.88 84 LYS A O 1
ATOM 677 N N . VAL A 1 85 ? 10.145 12.988 0.284 1.00 52.47 85 VAL A N 1
ATOM 678 C CA . VAL A 1 85 ? 11.610 12.943 0.339 1.00 52.47 85 VAL A CA 1
ATOM 679 C C . VAL A 1 85 ? 12.038 12.890 1.811 1.00 52.47 85 VAL A C 1
ATOM 681 O O . VAL A 1 85 ? 11.741 13.796 2.585 1.00 52.47 85 VAL A O 1
ATOM 684 N N . GLY A 1 86 ? 12.653 11.772 2.200 1.00 51.84 86 GLY A N 1
ATOM 685 C CA . GLY A 1 86 ? 12.967 11.401 3.587 1.00 51.84 86 GLY A CA 1
ATOM 686 C C . GLY A 1 86 ? 12.842 9.892 3.832 1.00 51.84 86 GLY A C 1
ATOM 687 O O . GLY A 1 86 ? 13.649 9.312 4.555 1.00 51.84 86 GLY A O 1
ATOM 688 N N . ASP A 1 87 ? 11.934 9.219 3.116 1.00 55.66 87 ASP A N 1
ATOM 689 C CA . ASP A 1 87 ? 11.811 7.749 3.144 1.00 55.66 87 ASP A CA 1
ATOM 690 C C . ASP A 1 87 ? 13.027 7.027 2.524 1.00 55.66 87 ASP A C 1
ATOM 692 O O . ASP A 1 87 ? 13.281 5.862 2.824 1.00 55.66 87 ASP A O 1
ATOM 696 N N . VAL A 1 88 ? 13.781 7.713 1.655 1.00 49.19 88 VAL A N 1
ATOM 697 C CA . VAL A 1 88 ? 15.028 7.211 1.045 1.00 49.19 88 VAL A CA 1
ATOM 698 C C . VAL A 1 88 ? 16.220 7.365 2.003 1.00 49.19 88 VAL A C 1
ATOM 700 O O . VAL A 1 88 ? 17.122 6.532 2.006 1.00 49.19 88 VAL A O 1
ATOM 703 N N . GLU A 1 89 ? 16.215 8.388 2.866 1.00 42.81 89 GLU A N 1
ATOM 704 C CA . GLU A 1 89 ? 17.351 8.714 3.742 1.00 42.81 89 GLU A CA 1
ATOM 705 C C . GLU A 1 89 ? 17.314 7.994 5.099 1.00 42.81 89 GLU A C 1
ATOM 707 O O . GLU A 1 89 ? 18.368 7.762 5.694 1.00 42.81 89 GLU A O 1
ATOM 712 N N . GLN A 1 90 ? 16.138 7.582 5.586 1.00 46.53 90 GLN A N 1
ATOM 713 C CA . GLN A 1 90 ? 16.028 6.810 6.832 1.00 46.53 90 GLN A CA 1
ATOM 714 C C . GLN A 1 90 ? 16.567 5.373 6.667 1.00 46.53 90 GLN A C 1
ATOM 716 O O . GLN A 1 90 ? 17.296 4.885 7.527 1.00 46.53 90 GLN A O 1
ATOM 721 N N . ALA A 1 91 ? 16.323 4.728 5.519 1.00 45.44 91 ALA A N 1
ATOM 722 C CA . ALA A 1 91 ? 16.841 3.385 5.223 1.00 45.44 91 ALA A CA 1
ATOM 723 C C . ALA A 1 91 ? 18.371 3.346 5.006 1.00 45.44 91 ALA A C 1
ATOM 725 O O . ALA A 1 91 ? 19.001 2.301 5.187 1.00 45.44 91 ALA A O 1
ATOM 726 N N . ALA A 1 92 ? 18.976 4.479 4.629 1.00 43.47 92 ALA A N 1
ATOM 727 C CA . ALA A 1 92 ? 20.425 4.617 4.495 1.00 43.47 92 ALA A CA 1
ATOM 728 C C . ALA A 1 92 ? 21.133 4.802 5.851 1.00 43.47 92 ALA A C 1
ATOM 730 O O . ALA A 1 92 ? 22.301 4.443 5.976 1.00 43.47 92 ALA A O 1
ATOM 731 N N . LYS A 1 93 ? 20.436 5.328 6.869 1.00 46.31 93 LYS A N 1
ATOM 732 C CA . LYS A 1 93 ? 20.990 5.544 8.218 1.00 46.31 93 LYS A CA 1
ATOM 733 C C . LYS A 1 93 ? 20.865 4.337 9.145 1.00 46.31 93 LYS A C 1
ATOM 735 O O . LYS A 1 93 ? 21.656 4.222 10.067 1.00 46.31 93 LYS A O 1
ATOM 740 N N . GLU A 1 94 ? 19.930 3.424 8.896 1.00 48.22 94 GLU A N 1
ATOM 741 C CA . GLU A 1 94 ? 19.790 2.185 9.683 1.00 48.22 94 GLU A CA 1
ATOM 742 C C . GLU A 1 94 ? 20.771 1.066 9.254 1.00 48.22 94 GLU A C 1
ATOM 744 O O . GLU A 1 94 ? 20.724 -0.031 9.801 1.00 48.22 94 GLU A O 1
ATOM 749 N N . ASN A 1 95 ? 21.676 1.337 8.299 1.00 48.25 95 ASN A N 1
ATOM 750 C CA . ASN A 1 95 ? 22.708 0.407 7.805 1.00 48.25 95 ASN A CA 1
ATOM 751 C C . ASN A 1 95 ? 24.156 0.944 7.948 1.00 48.25 95 ASN A C 1
ATOM 753 O O . ASN A 1 95 ? 25.056 0.463 7.254 1.00 48.25 95 ASN A O 1
ATOM 757 N N . GLN A 1 96 ? 24.388 1.929 8.822 1.00 40.72 96 GLN A N 1
ATOM 758 C CA . GLN A 1 96 ? 25.722 2.351 9.288 1.00 40.72 96 GLN A CA 1
ATOM 759 C C . GLN A 1 96 ? 25.846 2.120 10.792 1.00 40.72 96 GLN A C 1
ATOM 761 O O . GLN A 1 96 ? 26.985 1.849 11.230 1.00 40.72 96 GLN A O 1
#